Protein AF-A0A7X1TV97-F1 (afdb_monomer_lite)

Sequence (121 aa):
MAMDRFHACMVEAGAGSKRSADDELEDPEDPPYYGCVREDENLTSGHFHDPLRALQQRQRHAILSAAFDTLEAVERYVMESIYDEHRTLRTIGGDLGVSESRVSQIHSEVVAKLKMRLSGS

pLDDT: mean 72.09, std 20.32, range [37.09, 97.0]

Structure (mmCIF, N/CA/C/O backbone):
data_AF-A0A7X1TV97-F1
#
_entry.id   AF-A0A7X1TV97-F1
#
loop_
_atom_site.group_PDB
_atom_site.id
_atom_site.type_symbol
_atom_site.label_atom_id
_atom_site.label_alt_id
_atom_site.label_comp_id
_atom_site.label_asym_id
_atom_site.label_entity_id
_atom_site.label_seq_id
_atom_site.pdbx_PDB_ins_code
_atom_site.Cartn_x
_atom_site.Cartn_y
_atom_site.Cartn_z
_atom_site.occupancy
_atom_site.B_iso_or_equiv
_atom_site.auth_seq_id
_atom_site.auth_comp_id
_atom_site.auth_asym_id
_atom_site.auth_atom_id
_atom_site.pdbx_PDB_model_num
ATOM 1 N N . MET A 1 1 ? -0.974 -5.645 -11.212 1.00 57.84 1 MET A N 1
ATOM 2 C CA . MET A 1 1 ? -0.271 -4.649 -10.386 1.00 57.84 1 MET A CA 1
ATOM 3 C C . MET A 1 1 ? -0.411 -3.304 -11.067 1.00 57.84 1 MET A C 1
ATOM 5 O O . MET A 1 1 ? 0.145 -3.133 -12.144 1.00 57.84 1 MET A O 1
ATOM 9 N N . ALA A 1 2 ? -1.186 -2.431 -10.445 1.00 51.41 2 ALA A N 1
ATOM 10 C CA . ALA A 1 2 ? -1.257 -1.004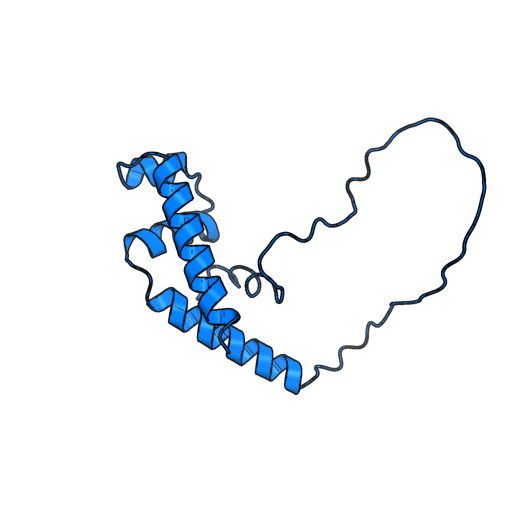 -10.690 1.00 51.41 2 ALA A CA 1
ATOM 11 C C . ALA A 1 2 ? -1.666 -0.395 -9.343 1.00 51.41 2 ALA A C 1
ATOM 13 O O . ALA A 1 2 ? -2.835 -0.178 -9.116 1.00 51.41 2 ALA A O 1
ATOM 14 N N . MET A 1 3 ? -0.704 -0.385 -8.411 1.00 62.41 3 MET A N 1
ATOM 15 C CA . MET A 1 3 ? -0.471 0.691 -7.443 1.00 62.41 3 MET A CA 1
ATOM 16 C C . MET A 1 3 ? 0.673 1.415 -8.121 1.00 62.41 3 MET A C 1
ATOM 18 O O . MET A 1 3 ? 1.732 0.796 -8.166 1.00 62.41 3 MET A O 1
ATOM 22 N N . ASP A 1 4 ? 0.489 2.486 -8.891 1.00 49.84 4 ASP A N 1
ATOM 23 C CA . ASP A 1 4 ? 1.139 2.414 -10.212 1.00 49.84 4 ASP A CA 1
ATOM 24 C C . ASP A 1 4 ? 2.654 2.648 -10.234 1.00 49.84 4 ASP A C 1
ATOM 26 O O . ASP A 1 4 ? 3.190 3.747 -10.091 1.00 49.84 4 ASP A O 1
ATOM 30 N N . ARG A 1 5 ? 3.372 1.528 -10.373 1.00 53.06 5 ARG A N 1
ATOM 31 C CA . ARG A 1 5 ? 4.798 1.370 -10.062 1.00 53.06 5 ARG A CA 1
ATOM 32 C C . ARG A 1 5 ? 5.155 1.549 -8.567 1.00 53.06 5 ARG A C 1
ATOM 34 O O . ARG A 1 5 ? 6.332 1.610 -8.247 1.00 53.06 5 ARG A O 1
ATOM 41 N N . PHE A 1 6 ? 4.174 1.596 -7.669 1.00 58.28 6 PHE A N 1
ATOM 42 C CA . PHE A 1 6 ? 4.143 1.951 -6.242 1.00 58.28 6 PHE A CA 1
ATOM 43 C C . PHE A 1 6 ? 5.410 1.644 -5.432 1.00 58.28 6 PHE A C 1
ATOM 45 O O . PHE A 1 6 ? 5.591 0.631 -4.770 1.00 58.28 6 PHE A O 1
ATOM 52 N N . HIS A 1 7 ? 6.334 2.580 -5.418 1.00 58.84 7 HIS A N 1
ATOM 53 C CA . HIS A 1 7 ? 6.258 3.854 -6.129 1.00 58.84 7 HIS A CA 1
ATOM 54 C C . HIS A 1 7 ? 7.576 4.057 -6.847 1.00 58.84 7 HIS A C 1
ATOM 56 O O . HIS A 1 7 ? 8.595 4.067 -6.175 1.00 58.84 7 HIS A O 1
ATOM 62 N N . ALA A 1 8 ? 7.553 4.024 -8.188 1.00 56.78 8 ALA A N 1
ATOM 63 C CA . ALA A 1 8 ? 8.572 3.409 -9.060 1.00 56.78 8 ALA A CA 1
ATOM 64 C C . ALA A 1 8 ? 9.679 2.641 -8.310 1.00 56.78 8 ALA A C 1
ATOM 66 O O . ALA A 1 8 ? 10.832 3.051 -8.293 1.00 56.78 8 ALA A O 1
ATOM 67 N N . CYS A 1 9 ? 9.303 1.527 -7.663 1.00 52.00 9 CYS A N 1
ATOM 68 C CA . CYS A 1 9 ? 10.174 0.691 -6.822 1.00 52.00 9 CYS A CA 1
ATOM 69 C C . CYS A 1 9 ? 10.736 1.392 -5.562 1.00 52.00 9 CYS A C 1
ATOM 71 O O . CYS A 1 9 ? 11.928 1.303 -5.287 1.00 52.00 9 CYS A O 1
ATOM 73 N N . MET A 1 10 ? 9.919 2.110 -4.790 1.00 60.12 10 MET A N 1
ATOM 74 C CA . MET A 1 10 ? 10.282 2.706 -3.493 1.00 60.12 10 MET A CA 1
ATOM 75 C C . MET A 1 10 ? 11.640 3.471 -3.446 1.00 60.12 10 MET A C 1
ATOM 77 O O . MET A 1 10 ? 12.352 3.373 -2.451 1.00 60.12 10 MET A O 1
ATOM 81 N N . VAL A 1 11 ? 12.156 4.258 -4.404 1.00 58.47 11 VAL A N 1
ATOM 82 C CA . VAL A 1 11 ? 11.850 4.651 -5.800 1.00 58.47 11 VAL A CA 1
ATOM 83 C C . VAL A 1 11 ? 13.162 4.411 -6.586 1.00 58.47 11 VAL A C 1
ATOM 85 O O . VAL A 1 11 ? 13.968 5.322 -6.731 1.00 58.47 11 VAL A O 1
ATOM 88 N N . GLU A 1 12 ? 13.509 3.153 -6.885 1.00 54.25 12 GLU A N 1
ATOM 89 C CA . GLU A 1 12 ? 14.882 2.652 -7.184 1.00 54.25 12 GLU A CA 1
ATOM 90 C C . GLU A 1 12 ? 15.889 2.783 -6.025 1.00 54.25 12 GLU A C 1
ATOM 92 O O . GLU A 1 12 ? 16.993 2.240 -6.055 1.00 54.25 12 GLU A O 1
ATOM 97 N N . ALA A 1 13 ? 15.481 3.455 -4.961 1.00 50.81 13 ALA A N 1
ATOM 98 C CA . ALA A 1 13 ? 16.318 4.063 -3.952 1.00 50.81 13 ALA A CA 1
ATOM 99 C C . ALA A 1 13 ? 16.256 3.316 -2.622 1.00 50.81 13 ALA A C 1
ATOM 101 O O . ALA A 1 13 ? 15.335 2.551 -2.341 1.00 50.81 13 ALA A O 1
ATOM 102 N N . GLY A 1 14 ? 17.193 3.632 -1.741 1.00 52.03 14 GLY A N 1
ATOM 103 C CA . GLY A 1 14 ? 17.052 3.365 -0.319 1.00 52.03 14 GLY A CA 1
ATOM 104 C C . GLY A 1 14 ? 15.953 4.227 0.322 1.00 52.03 14 GLY A C 1
ATOM 105 O O . GLY A 1 14 ? 16.261 5.124 1.093 1.00 52.03 14 GLY A O 1
ATOM 106 N N . ALA A 1 15 ? 14.677 3.908 0.062 1.00 50.94 15 ALA A N 1
ATOM 107 C CA . ALA A 1 15 ? 13.584 4.003 1.037 1.00 50.94 15 ALA A CA 1
ATOM 108 C C . ALA A 1 15 ? 12.894 5.363 1.389 1.00 50.94 15 ALA A C 1
ATOM 110 O O . ALA A 1 15 ? 12.176 5.384 2.394 1.00 50.94 15 ALA A O 1
ATOM 111 N N . GLY A 1 16 ? 12.960 6.439 0.583 1.00 47.31 16 GLY A N 1
ATOM 112 C CA . GLY A 1 16 ? 11.941 7.529 0.594 1.00 47.31 16 GLY A CA 1
ATOM 113 C C . GLY A 1 16 ? 12.408 8.993 0.404 1.00 47.31 16 GLY A C 1
ATOM 114 O O . GLY A 1 16 ? 13.458 9.377 0.897 1.00 47.31 16 GLY A O 1
ATOM 115 N N . SER A 1 17 ? 11.564 9.781 -0.290 1.00 44.31 17 SER A N 1
ATOM 116 C CA . SER A 1 17 ? 11.575 11.231 -0.619 1.00 44.31 17 SER A CA 1
ATOM 117 C C . SER A 1 17 ? 12.886 11.861 -1.125 1.00 44.31 17 SER A C 1
ATOM 119 O O . SER A 1 17 ? 13.670 12.407 -0.352 1.00 44.31 17 SER A O 1
ATOM 121 N N . LYS A 1 18 ? 13.065 11.929 -2.454 1.00 42.44 18 LYS A N 1
ATOM 122 C CA . LYS A 1 18 ? 13.958 12.934 -3.051 1.00 42.44 18 LYS A CA 1
ATOM 123 C C . LYS A 1 18 ? 13.273 14.294 -2.898 1.00 42.44 18 LYS A C 1
ATOM 125 O O . LYS A 1 18 ? 12.285 14.550 -3.575 1.00 42.44 18 LYS A O 1
ATOM 130 N N . ARG A 1 19 ? 13.751 15.147 -1.988 1.00 41.62 19 ARG A N 1
ATOM 131 C CA . ARG A 1 19 ? 13.494 16.586 -2.117 1.00 41.62 19 ARG A CA 1
ATOM 132 C C . ARG A 1 19 ? 14.227 17.016 -3.385 1.00 41.62 19 ARG A C 1
ATOM 134 O O . ARG A 1 19 ? 15.455 17.031 -3.384 1.00 41.62 19 ARG A O 1
ATOM 141 N N . SER A 1 20 ? 13.497 17.250 -4.473 1.00 38.53 20 SER A N 1
ATOM 142 C CA . SER A 1 20 ? 14.048 18.044 -5.569 1.00 38.53 20 SER A CA 1
ATOM 143 C C . SER A 1 20 ? 14.348 19.419 -4.988 1.00 38.53 20 SER A C 1
ATOM 145 O O . SER A 1 20 ? 13.486 20.023 -4.353 1.00 38.53 20 SER A O 1
ATOM 147 N N . ALA A 1 21 ? 15.595 19.856 -5.115 1.00 49.25 21 ALA A N 1
ATOM 148 C CA . AL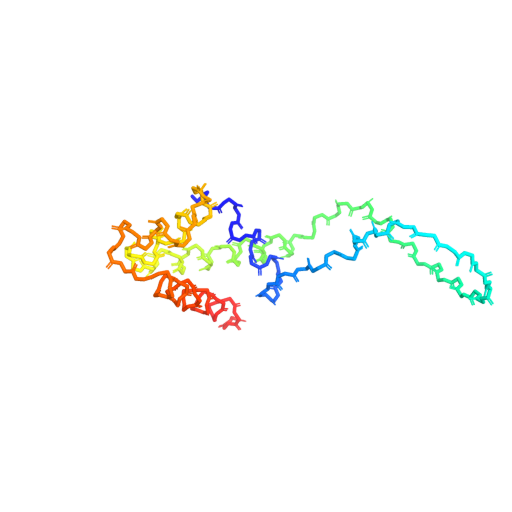A A 1 21 ? 15.949 21.246 -4.912 1.00 49.25 21 ALA A CA 1
ATOM 149 C C . ALA A 1 21 ? 15.335 22.026 -6.082 1.00 49.25 21 ALA A C 1
ATOM 151 O O . ALA A 1 21 ? 15.932 22.044 -7.146 1.00 49.25 21 ALA A O 1
ATOM 152 N N . ASP A 1 22 ? 14.106 22.508 -5.904 1.00 49.22 22 ASP A N 1
ATOM 153 C CA . ASP A 1 22 ? 13.439 23.526 -6.732 1.00 49.22 22 ASP A CA 1
ATOM 154 C C . ASP A 1 22 ? 12.191 24.028 -5.977 1.00 49.22 22 ASP A C 1
ATOM 156 O O . ASP A 1 22 ? 11.060 23.946 -6.447 1.00 49.22 22 ASP A O 1
ATOM 160 N N . ASP A 1 23 ? 12.396 24.504 -4.745 1.00 47.22 23 ASP A N 1
ATOM 161 C CA . ASP A 1 23 ? 11.474 25.476 -4.146 1.00 47.22 23 ASP A CA 1
ATOM 162 C C . ASP A 1 23 ? 12.113 26.846 -4.401 1.00 47.22 23 ASP A C 1
ATOM 164 O O . ASP A 1 23 ? 12.869 27.385 -3.589 1.00 47.22 23 ASP A O 1
ATOM 168 N N . GLU A 1 24 ? 11.932 27.320 -5.632 1.00 49.22 24 GLU A N 1
ATOM 169 C CA . GLU A 1 24 ? 12.257 28.678 -6.048 1.00 49.22 24 GLU A CA 1
ATOM 170 C C . GLU A 1 24 ? 11.211 29.602 -5.409 1.00 49.22 24 GLU A C 1
ATOM 172 O O . GLU A 1 24 ? 10.098 29.768 -5.905 1.00 49.22 24 GLU A O 1
ATOM 177 N N . LEU A 1 25 ? 11.545 30.138 -4.233 1.00 53.47 25 LEU A N 1
ATOM 178 C CA . LEU A 1 25 ? 10.827 31.258 -3.634 1.00 53.47 25 LEU A CA 1
ATOM 179 C C . LEU A 1 25 ? 11.451 32.558 -4.165 1.00 53.47 25 LEU A C 1
ATOM 181 O O . LEU A 1 25 ? 12.469 33.018 -3.655 1.00 53.47 25 LEU A O 1
ATOM 185 N N . GLU A 1 26 ? 10.839 33.121 -5.202 1.00 42.88 26 GLU A N 1
ATOM 186 C CA . GLU A 1 26 ? 10.989 34.519 -5.646 1.00 42.88 26 GLU A CA 1
ATOM 187 C C . GLU A 1 26 ? 10.349 35.421 -4.557 1.00 42.88 26 GLU A C 1
ATOM 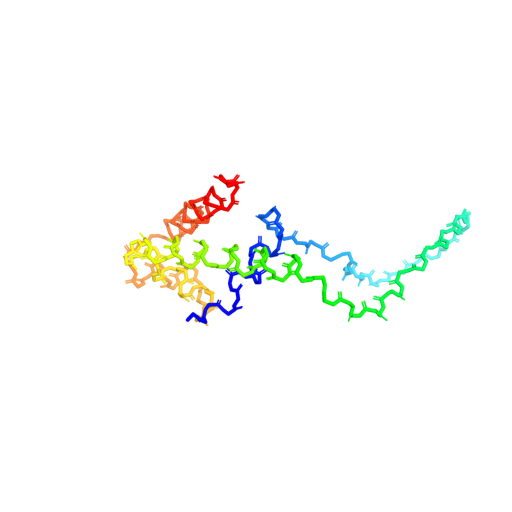189 O O . GLU A 1 26 ? 9.268 35.093 -4.065 1.00 42.88 26 GLU A O 1
ATOM 194 N N . ASP A 1 27 ? 10.909 36.512 -4.018 1.00 44.88 27 ASP A N 1
ATOM 195 C CA . ASP A 1 27 ? 11.834 37.583 -4.464 1.00 44.88 27 ASP A CA 1
ATOM 196 C C . ASP A 1 27 ? 12.131 38.485 -3.209 1.00 44.88 27 ASP A C 1
ATOM 198 O O . ASP A 1 27 ? 11.521 38.213 -2.163 1.00 44.88 27 ASP A O 1
ATOM 202 N N . PRO A 1 28 ? 12.797 39.671 -3.233 1.00 55.31 28 PRO A N 1
ATOM 203 C CA . PRO A 1 28 ? 14.004 40.198 -3.909 1.00 55.31 28 PRO A CA 1
ATOM 204 C C . PRO A 1 28 ? 15.092 40.659 -2.895 1.00 55.31 28 PRO A C 1
ATOM 206 O O . PRO A 1 28 ? 14.850 40.667 -1.695 1.00 55.31 28 PRO A O 1
ATOM 209 N N . GLU A 1 29 ? 16.255 41.114 -3.399 1.00 37.09 29 GLU A N 1
ATOM 210 C CA . GLU A 1 29 ? 17.201 42.135 -2.851 1.00 37.09 29 GLU A CA 1
ATOM 211 C C . GLU A 1 29 ? 18.700 41.745 -3.003 1.00 37.09 29 GLU A C 1
ATOM 213 O O . GLU A 1 29 ? 19.335 41.229 -2.090 1.00 37.09 29 GLU A O 1
ATOM 218 N N . ASP A 1 30 ? 19.213 42.018 -4.215 1.00 42.66 30 ASP A N 1
ATOM 219 C CA . ASP A 1 30 ? 20.582 42.266 -4.740 1.00 42.66 30 ASP A CA 1
ATOM 220 C C . ASP A 1 30 ? 21.879 41.535 -4.242 1.00 42.66 30 ASP A C 1
ATOM 222 O O . ASP A 1 30 ? 22.116 41.366 -3.046 1.00 42.66 30 ASP A O 1
ATOM 226 N N . PRO A 1 31 ? 22.821 41.188 -5.167 1.00 59.62 31 PRO A N 1
ATOM 227 C CA . PRO A 1 31 ? 24.029 40.371 -4.936 1.00 59.62 31 PRO A CA 1
ATOM 228 C C . PRO A 1 31 ? 25.305 41.206 -4.634 1.00 59.62 31 PRO A C 1
ATOM 230 O O . PRO A 1 31 ? 25.323 42.417 -4.865 1.00 59.62 31 PRO A O 1
ATOM 233 N N . PRO A 1 32 ? 26.435 40.590 -4.195 1.00 46.25 32 PRO A N 1
ATOM 234 C CA . PRO A 1 32 ? 27.514 40.347 -5.171 1.00 46.25 32 PRO A CA 1
ATOM 235 C C . PRO A 1 32 ? 28.436 39.122 -4.919 1.00 46.25 32 PRO A C 1
ATOM 237 O O . PRO A 1 32 ? 28.851 38.818 -3.807 1.00 46.25 32 PRO A O 1
ATOM 240 N N . TYR A 1 33 ? 28.850 38.505 -6.031 1.00 49.28 33 TYR A N 1
ATOM 241 C CA . TYR A 1 33 ? 30.219 38.066 -6.367 1.00 49.28 33 TYR A CA 1
ATOM 242 C C . TYR A 1 33 ? 31.068 37.271 -5.337 1.00 49.28 33 TYR A C 1
ATOM 244 O O . TYR A 1 33 ? 31.845 37.845 -4.578 1.00 49.28 33 TYR A O 1
ATOM 252 N N . TYR A 1 34 ? 31.106 35.939 -5.485 1.00 47.53 34 TYR A N 1
ATOM 253 C CA . TYR A 1 34 ? 32.355 35.220 -5.800 1.00 47.53 34 TYR A CA 1
ATOM 254 C C . TYR A 1 34 ? 32.032 33.897 -6.503 1.00 47.53 34 TYR A C 1
ATOM 256 O O . TYR A 1 34 ? 31.227 33.101 -6.025 1.00 47.53 34 TYR A O 1
ATOM 264 N N . GLY A 1 35 ? 32.636 33.693 -7.671 1.00 42.72 35 GLY A N 1
ATOM 265 C CA . GLY A 1 35 ? 32.422 32.515 -8.495 1.00 42.72 35 GLY A CA 1
ATOM 266 C C . GLY A 1 35 ? 33.081 31.247 -7.958 1.00 42.72 35 GLY A C 1
ATOM 267 O O . GLY A 1 35 ? 34.130 31.274 -7.318 1.00 42.72 35 GLY A O 1
ATOM 268 N N . CYS A 1 36 ? 32.507 30.123 -8.361 1.00 37.09 36 CYS A N 1
ATOM 269 C CA . CYS A 1 36 ? 33.256 28.938 -8.741 1.00 37.09 36 CYS A CA 1
ATOM 270 C C . CYS A 1 36 ? 32.444 28.199 -9.806 1.00 37.09 36 CYS A C 1
ATOM 272 O O . CYS A 1 36 ? 31.399 27.609 -9.551 1.00 37.09 36 CYS A O 1
ATOM 274 N N . VAL A 1 37 ? 32.941 28.305 -11.034 1.00 47.12 37 VAL A N 1
ATOM 275 C CA . VAL A 1 37 ? 32.536 27.487 -12.169 1.00 47.12 37 VAL A CA 1
ATOM 276 C C . VAL A 1 37 ? 32.771 26.029 -11.775 1.00 47.12 37 VAL A C 1
ATOM 278 O O . VAL A 1 37 ? 33.902 25.645 -11.476 1.00 47.12 37 VAL A O 1
ATOM 281 N N . ARG A 1 38 ? 31.715 25.216 -11.764 1.00 43.72 38 ARG A N 1
ATOM 282 C CA . ARG A 1 38 ? 31.856 23.782 -12.002 1.00 43.72 38 ARG A CA 1
ATOM 283 C C . ARG A 1 38 ? 31.138 23.468 -13.297 1.00 43.72 38 ARG A C 1
ATOM 285 O O . ARG A 1 38 ? 29.926 23.285 -13.332 1.00 43.72 38 ARG A O 1
ATOM 292 N N . GLU A 1 39 ? 31.930 23.467 -14.359 1.00 49.22 39 GLU A N 1
ATOM 293 C CA . GLU A 1 39 ? 31.683 22.628 -15.517 1.00 49.22 39 GLU A CA 1
ATOM 294 C C . GLU A 1 39 ? 31.592 21.193 -14.999 1.00 49.22 39 GLU A C 1
ATOM 296 O O . GLU A 1 39 ? 32.575 20.642 -14.521 1.00 49.22 39 GLU A O 1
ATOM 301 N N . ASP A 1 40 ? 30.401 20.619 -15.025 1.00 40.84 40 ASP A N 1
ATOM 302 C CA . ASP A 1 40 ? 30.245 19.180 -15.176 1.00 40.84 40 ASP A CA 1
ATOM 303 C C . ASP A 1 40 ? 28.921 18.961 -15.894 1.00 40.84 40 ASP A C 1
ATOM 305 O O . ASP A 1 40 ? 27.827 18.903 -15.330 1.00 40.84 40 ASP A O 1
ATOM 309 N N . GLU A 1 41 ? 29.077 18.918 -17.204 1.00 50.34 41 GLU A N 1
ATOM 310 C CA . GLU A 1 41 ? 28.122 18.465 -18.184 1.00 50.34 41 GLU A CA 1
ATOM 311 C C . GLU A 1 41 ? 27.568 17.102 -17.749 1.00 50.34 41 GLU A C 1
ATOM 313 O O . GLU A 1 41 ? 28.267 16.091 -17.771 1.00 50.34 41 GLU A O 1
ATOM 318 N N . ASN A 1 42 ? 26.291 17.043 -17.375 1.00 44.00 42 ASN A N 1
ATOM 319 C CA . ASN A 1 42 ? 25.573 15.771 -17.359 1.00 44.00 42 ASN A CA 1
ATOM 320 C C . ASN A 1 42 ? 24.313 15.831 -18.219 1.00 44.00 42 ASN A C 1
ATOM 322 O O . ASN A 1 42 ? 23.220 15.433 -17.827 1.00 44.00 42 ASN A O 1
ATOM 326 N N . LEU A 1 43 ? 24.516 16.308 -19.445 1.00 47.03 43 LEU A N 1
ATOM 327 C CA . LEU A 1 43 ? 23.685 15.995 -20.598 1.00 47.03 43 LEU A CA 1
ATOM 328 C C . LEU A 1 43 ? 24.122 14.633 -21.164 1.00 47.03 43 LEU A C 1
ATOM 330 O O . LEU A 1 43 ? 24.611 14.545 -22.284 1.00 47.03 43 LEU A O 1
ATOM 334 N N . THR A 1 44 ? 23.943 13.543 -20.412 1.00 44.94 44 THR A N 1
ATOM 335 C CA . THR A 1 44 ? 23.981 12.192 -20.999 1.00 44.94 44 THR A CA 1
ATOM 336 C C . THR A 1 44 ? 22.567 11.705 -21.289 1.00 44.94 44 THR A C 1
ATOM 338 O O . THR A 1 44 ? 22.066 10.721 -20.749 1.00 44.94 44 THR A O 1
ATOM 341 N N . SER A 1 45 ? 21.937 12.389 -22.247 1.00 48.06 45 SER A N 1
ATOM 342 C CA . SER A 1 45 ? 20.960 11.765 -23.142 1.00 48.06 45 SER A CA 1
ATOM 343 C C . SER A 1 45 ? 21.687 10.720 -23.990 1.00 48.06 45 SER A C 1
ATOM 345 O O . SER A 1 45 ? 22.102 10.968 -25.117 1.00 48.06 45 SER A O 1
ATOM 347 N N . GLY A 1 46 ? 21.872 9.541 -23.405 1.00 42.69 46 GLY A N 1
ATOM 348 C CA . GLY A 1 46 ? 22.417 8.356 -24.047 1.00 42.69 46 GLY A CA 1
ATOM 349 C C . GLY A 1 46 ? 21.766 7.132 -23.426 1.00 42.69 46 GLY A C 1
ATOM 350 O O . GLY A 1 46 ? 22.339 6.510 -22.539 1.00 42.69 46 GLY A O 1
ATOM 351 N N . HIS A 1 47 ? 20.548 6.807 -23.867 1.00 49.66 47 HIS A N 1
ATOM 352 C CA . HIS A 1 47 ? 19.847 5.563 -23.539 1.00 49.66 47 HIS A CA 1
ATOM 353 C C . HIS A 1 47 ? 20.624 4.340 -24.071 1.00 49.66 47 HIS A C 1
ATOM 355 O O . HIS A 1 47 ? 20.205 3.677 -25.015 1.00 49.66 47 HIS A O 1
ATOM 361 N N . PHE A 1 48 ? 21.754 4.000 -23.454 1.00 49.44 48 PHE A N 1
ATOM 362 C CA . PHE A 1 48 ? 22.211 2.620 -23.413 1.00 49.44 48 PHE A CA 1
ATOM 363 C C . PHE A 1 48 ? 21.474 1.966 -22.249 1.00 49.44 48 PHE A C 1
ATOM 365 O O . PHE A 1 48 ? 21.805 2.173 -21.084 1.00 49.44 48 PHE A O 1
ATOM 372 N N . HIS A 1 49 ? 20.421 1.211 -22.564 1.00 58.34 49 HIS A N 1
ATOM 373 C CA . HIS A 1 49 ? 19.809 0.300 -21.605 1.00 58.34 49 HIS A CA 1
ATOM 374 C C . HIS A 1 49 ? 20.873 -0.712 -21.173 1.00 58.34 49 HIS A C 1
ATOM 376 O O . HIS A 1 49 ? 21.118 -1.684 -21.881 1.00 58.34 49 HIS A O 1
ATOM 382 N N . ASP A 1 50 ? 21.520 -0.469 -20.033 1.00 74.12 50 ASP A N 1
ATOM 383 C CA . ASP A 1 50 ? 22.389 -1.452 -19.397 1.00 74.12 50 ASP A CA 1
ATOM 384 C C . ASP A 1 50 ? 21.538 -2.702 -19.090 1.00 74.12 50 ASP A C 1
ATOM 386 O O . ASP A 1 50 ? 20.626 -2.640 -18.249 1.00 74.12 50 ASP A O 1
ATOM 390 N N . PRO A 1 51 ? 21.768 -3.831 -19.786 1.00 78.06 51 PRO A N 1
ATOM 391 C CA . PRO A 1 51 ? 20.941 -5.022 -19.639 1.00 78.06 51 PRO A CA 1
ATOM 392 C C . PRO A 1 51 ? 21.009 -5.588 -18.216 1.00 78.06 51 PRO A C 1
ATOM 394 O O . PRO A 1 51 ? 20.032 -6.178 -17.748 1.00 78.06 51 PRO A O 1
ATOM 397 N N . LEU A 1 52 ? 22.119 -5.367 -17.500 1.00 80.88 52 LEU A N 1
ATOM 398 C CA . LEU A 1 52 ? 22.266 -5.786 -16.111 1.00 80.88 52 LEU A CA 1
ATOM 399 C C . LEU A 1 52 ? 21.331 -4.989 -15.196 1.00 80.88 52 LEU A C 1
ATOM 401 O O . LEU A 1 52 ? 20.617 -5.581 -14.385 1.00 80.88 52 LEU A O 1
ATOM 405 N N . ARG A 1 53 ? 21.268 -3.663 -15.364 1.00 77.38 53 ARG A N 1
ATOM 406 C CA . ARG A 1 53 ? 20.343 -2.807 -14.603 1.00 77.38 53 ARG A CA 1
ATOM 407 C C . ARG A 1 53 ? 18.887 -3.155 -14.880 1.00 77.38 53 ARG A C 1
ATOM 409 O O . ARG A 1 53 ? 18.093 -3.253 -13.947 1.00 77.38 53 ARG A O 1
ATOM 416 N N . ALA A 1 54 ? 18.534 -3.397 -16.141 1.00 79.69 54 ALA A N 1
ATOM 417 C CA . ALA A 1 54 ? 17.179 -3.804 -16.504 1.00 79.69 54 ALA A CA 1
ATOM 418 C C . ALA A 1 54 ? 16.778 -5.140 -15.843 1.00 79.69 54 ALA A C 1
ATOM 420 O O . ALA A 1 54 ? 15.651 -5.282 -15.358 1.00 79.69 54 ALA A O 1
ATOM 421 N N . LEU A 1 55 ? 17.705 -6.105 -15.771 1.00 82.88 55 LEU A N 1
ATOM 422 C CA . LEU A 1 55 ? 17.486 -7.384 -15.094 1.00 82.88 55 LEU A CA 1
ATOM 423 C C . LEU A 1 55 ? 17.329 -7.216 -13.575 1.00 82.88 55 LEU A C 1
ATOM 425 O O . LEU A 1 55 ? 16.366 -7.735 -13.008 1.00 82.88 55 LEU A O 1
ATOM 429 N N . GLN A 1 56 ? 18.223 -6.463 -12.927 1.00 81.94 56 GLN A N 1
ATOM 430 C CA . GLN A 1 56 ? 18.150 -6.170 -11.489 1.00 81.94 56 GLN A CA 1
ATOM 431 C C . GLN A 1 56 ? 16.837 -5.473 -11.125 1.00 81.94 56 GLN A C 1
ATOM 433 O O . GLN A 1 56 ? 16.181 -5.837 -10.147 1.00 81.94 56 GLN A O 1
ATOM 438 N N . GLN A 1 57 ? 16.400 -4.519 -11.948 1.00 80.00 57 GLN A N 1
ATOM 439 C CA . GLN A 1 57 ? 15.134 -3.830 -11.743 1.00 80.00 57 GLN A CA 1
ATOM 440 C C . GLN A 1 57 ? 13.950 -4.798 -11.806 1.00 80.00 57 GLN A C 1
ATOM 442 O O . GLN A 1 57 ? 13.069 -4.778 -10.945 1.00 80.00 57 GLN A O 1
ATOM 447 N N . ARG A 1 58 ? 13.947 -5.697 -12.797 1.00 82.31 58 ARG A N 1
ATOM 448 C CA . ARG A 1 58 ? 12.911 -6.724 -12.935 1.00 82.31 58 ARG A CA 1
ATOM 449 C C . ARG A 1 58 ? 12.882 -7.678 -11.736 1.00 82.31 58 ARG A C 1
ATOM 451 O O . ARG A 1 58 ? 11.796 -8.036 -11.288 1.00 82.31 58 ARG A O 1
ATOM 458 N N . GLN A 1 59 ? 14.041 -8.061 -11.199 1.00 84.06 59 GLN A N 1
ATOM 459 C CA . GLN A 1 59 ? 14.137 -8.914 -10.008 1.00 84.06 59 GLN A CA 1
ATOM 460 C C . GLN A 1 59 ? 13.606 -8.213 -8.752 1.00 84.06 59 GLN A C 1
ATOM 462 O O . GLN A 1 59 ? 12.782 -8.782 -8.037 1.00 84.06 59 GLN A O 1
ATOM 467 N N . ARG A 1 60 ? 14.003 -6.958 -8.511 1.00 81.00 60 ARG A N 1
ATOM 468 C CA . ARG A 1 60 ? 13.508 -6.162 -7.374 1.00 81.00 60 ARG A CA 1
ATOM 469 C C . ARG A 1 60 ? 11.994 -5.986 -7.415 1.00 81.00 60 ARG A C 1
ATOM 471 O O . ARG A 1 60 ? 11.330 -6.139 -6.393 1.00 81.00 60 ARG A O 1
ATOM 478 N N . HIS A 1 61 ? 11.440 -5.723 -8.599 1.00 82.62 61 HIS A N 1
ATOM 479 C CA . HIS A 1 61 ? 9.992 -5.661 -8.790 1.00 82.62 61 HIS A CA 1
ATOM 480 C C . HIS A 1 61 ? 9.303 -6.983 -8.442 1.00 82.62 61 HIS A C 1
ATOM 482 O O . HIS A 1 61 ? 8.275 -6.970 -7.770 1.00 82.62 61 HIS A O 1
ATOM 488 N N . ALA A 1 62 ? 9.868 -8.118 -8.863 1.00 84.56 62 ALA A N 1
ATOM 489 C CA . ALA A 1 62 ? 9.299 -9.427 -8.558 1.00 84.56 62 ALA A CA 1
ATOM 490 C C . ALA A 1 62 ? 9.278 -9.705 -7.043 1.00 84.56 62 ALA A C 1
ATOM 492 O O . ALA A 1 62 ? 8.263 -10.165 -6.524 1.00 84.56 62 ALA A O 1
ATOM 493 N N . ILE A 1 63 ? 10.356 -9.365 -6.326 1.00 85.69 63 ILE A N 1
ATOM 494 C CA . ILE A 1 63 ? 10.445 -9.526 -4.864 1.00 85.69 63 ILE A CA 1
ATOM 495 C C . ILE A 1 63 ? 9.418 -8.643 -4.147 1.00 85.69 63 ILE A C 1
ATOM 497 O O . ILE A 1 63 ? 8.722 -9.113 -3.248 1.00 85.69 63 ILE A O 1
ATOM 501 N N . LEU A 1 64 ? 9.296 -7.375 -4.551 1.00 83.81 64 LEU A N 1
ATOM 502 C CA . LEU A 1 64 ? 8.304 -6.458 -3.986 1.00 83.81 64 LEU A CA 1
ATOM 503 C C . LEU A 1 64 ? 6.875 -6.927 -4.221 1.00 83.81 64 LEU A C 1
ATOM 505 O O . LEU A 1 64 ? 6.076 -6.886 -3.291 1.00 83.81 64 LEU A O 1
ATOM 509 N N . SER A 1 65 ? 6.566 -7.380 -5.438 1.00 85.38 65 SER A N 1
ATOM 510 C CA . SER A 1 65 ? 5.243 -7.908 -5.768 1.00 85.38 65 SER A CA 1
ATOM 511 C C . SER A 1 65 ? 4.906 -9.092 -4.872 1.00 85.38 65 SER A C 1
ATOM 513 O O . SER A 1 65 ? 3.881 -9.073 -4.202 1.00 85.38 65 SER A O 1
ATOM 515 N N . ALA A 1 66 ? 5.816 -10.063 -4.769 1.00 86.06 66 ALA A N 1
ATOM 516 C CA . ALA A 1 66 ? 5.615 -11.220 -3.907 1.00 86.06 66 ALA A CA 1
ATOM 517 C C . ALA A 1 66 ? 5.431 -10.816 -2.434 1.00 86.06 66 ALA A C 1
ATOM 519 O O . ALA A 1 66 ? 4.582 -11.370 -1.744 1.00 86.06 66 ALA A O 1
ATOM 520 N N . ALA A 1 67 ? 6.189 -9.832 -1.938 1.00 87.44 67 ALA A N 1
ATOM 521 C CA . ALA A 1 67 ? 6.035 -9.341 -0.570 1.00 87.44 67 ALA A CA 1
ATOM 522 C C . ALA A 1 67 ? 4.684 -8.637 -0.346 1.00 87.44 67 ALA A C 1
ATOM 524 O O . ALA A 1 67 ? 4.049 -8.845 0.689 1.00 87.44 67 ALA A O 1
ATOM 525 N N . PHE A 1 68 ? 4.223 -7.844 -1.312 1.00 87.38 68 PHE A N 1
ATOM 526 C CA . PHE A 1 68 ? 2.917 -7.186 -1.268 1.00 87.38 68 PHE A CA 1
ATOM 527 C C . PHE A 1 68 ? 1.755 -8.197 -1.274 1.00 87.38 68 PHE A C 1
ATOM 529 O O . PHE A 1 68 ? 0.747 -8.024 -0.582 1.00 87.38 68 PHE A O 1
ATOM 536 N N . ASP A 1 69 ? 1.919 -9.314 -1.979 1.00 87.25 69 ASP A N 1
ATOM 537 C CA . ASP A 1 69 ? 0.930 -10.394 -1.999 1.00 87.25 69 ASP A CA 1
ATOM 538 C C . ASP A 1 69 ? 0.802 -11.104 -0.634 1.00 87.25 69 ASP A C 1
ATOM 540 O O . ASP A 1 69 ? -0.253 -11.662 -0.329 1.00 87.25 69 ASP A O 1
ATOM 544 N N . THR A 1 70 ? 1.819 -11.015 0.236 1.00 88.88 70 THR A N 1
ATOM 545 C CA . THR A 1 70 ? 1.769 -11.569 1.606 1.00 88.88 70 THR A CA 1
ATOM 546 C C . THR A 1 70 ? 1.116 -10.655 2.646 1.00 88.88 70 THR A C 1
ATOM 548 O O . THR A 1 70 ? 0.986 -11.059 3.801 1.00 88.88 70 THR A O 1
ATOM 551 N N . LEU A 1 71 ? 0.736 -9.427 2.276 1.00 90.69 71 LEU A N 1
ATOM 552 C CA . LEU A 1 71 ? 0.069 -8.501 3.192 1.00 90.69 71 LEU A CA 1
ATOM 553 C C . LEU A 1 71 ? -1.309 -9.016 3.613 1.00 90.69 71 LEU A C 1
ATOM 555 O O . LEU A 1 71 ? -2.030 -9.633 2.824 1.00 90.69 71 LEU A O 1
ATOM 559 N N . GLU A 1 72 ? -1.683 -8.722 4.856 1.00 94.31 72 GLU A N 1
ATOM 560 C CA . GLU A 1 72 ? -3.030 -8.991 5.351 1.00 94.31 72 GLU A CA 1
ATOM 561 C C . GLU A 1 72 ? -4.063 -8.144 4.598 1.00 94.31 72 GLU A C 1
ATOM 563 O O . GLU A 1 72 ? -3.749 -7.086 4.051 1.00 94.31 72 GLU A O 1
ATOM 568 N N . ALA A 1 73 ? -5.325 -8.579 4.597 1.00 93.12 73 ALA A N 1
ATOM 569 C CA . ALA A 1 73 ? -6.392 -7.885 3.874 1.00 93.12 73 ALA A CA 1
ATOM 570 C C . ALA A 1 73 ? -6.520 -6.406 4.286 1.00 93.12 73 ALA A C 1
ATOM 572 O O . ALA A 1 73 ? -6.695 -5.544 3.430 1.00 93.12 73 ALA A O 1
ATOM 573 N N . VAL A 1 74 ? -6.369 -6.107 5.582 1.00 93.94 74 VAL A N 1
ATOM 574 C CA . VAL A 1 74 ? -6.425 -4.733 6.107 1.00 93.94 74 VAL A CA 1
ATOM 575 C C . VAL A 1 74 ? -5.213 -3.916 5.658 1.00 93.94 74 VAL A C 1
ATOM 577 O O . VAL A 1 74 ? -5.367 -2.785 5.212 1.00 93.94 74 VAL A O 1
ATOM 580 N N . GLU A 1 75 ? -4.010 -4.485 5.739 1.00 94.50 75 GLU A N 1
ATOM 581 C CA . GLU A 1 75 ? -2.774 -3.831 5.294 1.00 94.50 75 GLU A CA 1
ATOM 582 C C . GLU A 1 75 ? -2.827 -3.487 3.802 1.00 94.50 75 GLU A C 1
ATOM 584 O O . GLU A 1 75 ? -2.496 -2.370 3.404 1.00 94.50 75 GLU A O 1
ATOM 589 N N . ARG A 1 76 ? -3.279 -4.445 2.984 1.00 91.81 76 ARG A N 1
ATOM 590 C CA . ARG A 1 76 ? -3.472 -4.265 1.546 1.00 91.81 76 ARG A CA 1
ATOM 591 C C . ARG A 1 76 ? -4.489 -3.167 1.272 1.00 91.81 76 ARG A C 1
ATOM 593 O O . ARG A 1 76 ? -4.160 -2.241 0.546 1.00 91.81 76 ARG A O 1
ATOM 600 N N . TYR A 1 77 ? -5.654 -3.216 1.916 1.00 93.75 77 TYR A N 1
ATOM 601 C CA . TYR A 1 77 ? -6.692 -2.197 1.760 1.00 93.75 77 TYR A CA 1
ATOM 602 C C . TYR A 1 77 ? -6.185 -0.788 2.093 1.00 93.75 77 TYR A C 1
ATOM 604 O O . TYR A 1 77 ? -6.460 0.155 1.355 1.00 93.75 77 TYR A O 1
ATOM 612 N N . VAL A 1 78 ? -5.413 -0.635 3.177 1.00 93.44 78 VAL A N 1
ATOM 613 C CA . VAL A 1 78 ? -4.810 0.656 3.547 1.00 93.44 78 VAL A CA 1
ATOM 614 C C . VAL A 1 78 ? -3.855 1.143 2.457 1.00 93.44 78 VAL A C 1
ATOM 616 O O . VAL A 1 78 ? -3.911 2.312 2.085 1.00 93.44 78 VAL A O 1
ATOM 619 N N . MET A 1 79 ? -2.997 0.269 1.925 1.00 90.94 79 MET A N 1
ATOM 620 C CA . MET A 1 79 ? -2.072 0.637 0.849 1.00 90.94 79 MET A CA 1
ATOM 621 C C . MET A 1 79 ? -2.818 0.988 -0.446 1.00 90.94 79 MET A C 1
ATOM 623 O O . MET A 1 79 ? -2.554 2.033 -1.029 1.00 90.94 79 MET A O 1
ATOM 627 N N . GLU A 1 80 ? -3.790 0.176 -0.851 1.00 89.94 80 GLU A N 1
ATOM 628 C CA . GLU A 1 80 ? -4.632 0.409 -2.032 1.00 89.94 80 GLU A CA 1
ATOM 629 C C . GLU A 1 80 ? -5.387 1.735 -1.941 1.00 89.94 80 GLU A C 1
ATOM 631 O O . GLU A 1 80 ? -5.301 2.578 -2.833 1.00 89.94 80 GLU A O 1
ATOM 636 N N . SER A 1 81 ? -6.017 1.993 -0.797 1.00 90.88 81 SER A N 1
ATOM 637 C CA . SER A 1 81 ? -6.754 3.233 -0.563 1.00 90.88 81 SER A CA 1
ATOM 638 C C . SER A 1 81 ? -5.863 4.478 -0.635 1.00 90.88 81 SER A C 1
ATOM 640 O O . SER A 1 81 ? -6.310 5.526 -1.095 1.00 90.88 81 SER A O 1
ATOM 642 N N . ILE A 1 82 ? -4.612 4.398 -0.164 1.00 88.88 82 ILE A N 1
ATOM 643 C CA . ILE A 1 82 ? -3.672 5.531 -0.181 1.00 88.88 82 ILE A CA 1
ATOM 644 C C . ILE A 1 82 ? -3.099 5.759 -1.586 1.00 88.88 82 ILE A C 1
ATOM 646 O O . ILE A 1 82 ? -2.931 6.912 -1.991 1.00 88.88 82 ILE A O 1
ATOM 650 N N . TYR A 1 83 ? -2.767 4.691 -2.314 1.00 85.00 83 TYR A N 1
ATOM 651 C CA . TYR A 1 83 ? -1.960 4.786 -3.533 1.00 85.00 83 TYR A CA 1
ATOM 652 C C . TYR A 1 83 ? -2.742 4.715 -4.837 1.00 85.00 83 TYR A C 1
ATOM 654 O O . TYR A 1 83 ? -2.315 5.368 -5.785 1.00 85.00 83 TYR A O 1
ATOM 662 N N . ASP A 1 84 ? -3.871 4.011 -4.870 1.00 85.81 84 ASP A N 1
ATOM 663 C CA . ASP A 1 84 ? -4.773 4.031 -6.025 1.00 85.81 84 ASP A CA 1
ATOM 664 C C . ASP A 1 84 ? -5.863 5.068 -5.860 1.00 85.81 84 ASP A C 1
ATOM 666 O O . ASP A 1 84 ? -6.101 5.896 -6.735 1.00 85.81 84 ASP A O 1
ATOM 670 N N . GLU A 1 85 ? -6.548 5.018 -4.721 1.00 87.06 85 GLU A N 1
ATOM 671 C CA . GLU A 1 85 ? -7.732 5.848 -4.514 1.00 87.06 85 GLU A CA 1
ATOM 672 C C . GLU A 1 85 ? -7.389 7.236 -3.953 1.00 87.06 85 GLU A C 1
ATOM 674 O O . GLU A 1 85 ? -8.269 8.091 -3.853 1.00 87.06 85 GLU A O 1
ATOM 679 N N . HIS A 1 86 ? -6.125 7.470 -3.574 1.00 85.06 86 HIS A N 1
ATOM 680 C CA . HIS A 1 86 ? -5.630 8.722 -2.987 1.00 85.06 86 HIS A CA 1
ATOM 681 C C . HIS A 1 86 ? -6.464 9.227 -1.795 1.00 85.06 86 HIS A C 1
ATOM 683 O O . HIS A 1 86 ? -6.656 10.429 -1.589 1.00 85.06 86 HIS A O 1
ATOM 689 N N . ARG A 1 87 ? -6.973 8.296 -0.983 1.00 91.50 87 ARG A N 1
ATOM 690 C CA . ARG A 1 87 ? -7.818 8.590 0.176 1.00 91.50 87 ARG A CA 1
ATOM 691 C C . ARG A 1 87 ? -7.002 9.045 1.380 1.00 91.50 87 ARG A C 1
ATOM 693 O O . ARG A 1 87 ? -5.871 8.624 1.609 1.00 91.50 87 ARG A O 1
ATOM 700 N N . THR A 1 88 ? -7.626 9.880 2.210 1.00 93.44 88 THR A N 1
ATOM 701 C CA . THR A 1 88 ? -7.017 10.358 3.460 1.00 93.44 88 THR A CA 1
ATOM 702 C C . THR A 1 88 ? -7.064 9.294 4.557 1.00 93.44 88 THR A C 1
ATOM 704 O O . THR A 1 88 ? -8.004 8.497 4.623 1.00 93.44 88 THR A O 1
ATOM 707 N N . LEU A 1 89 ? -6.103 9.334 5.486 1.00 91.94 89 LEU A N 1
ATOM 708 C CA . LEU A 1 89 ? -6.053 8.417 6.632 1.00 91.94 89 LEU A CA 1
ATOM 709 C C . LEU A 1 89 ? -7.317 8.482 7.498 1.00 91.94 89 LEU A C 1
ATOM 711 O O . LEU A 1 89 ? -7.749 7.464 8.036 1.00 91.94 89 LEU A O 1
ATOM 715 N N . ARG A 1 90 ? -7.937 9.663 7.608 1.00 94.44 90 ARG A N 1
ATOM 716 C CA . ARG A 1 90 ? -9.203 9.848 8.322 1.00 94.44 90 ARG A CA 1
ATOM 717 C C . ARG A 1 90 ? -10.346 9.077 7.664 1.00 94.44 90 ARG A C 1
ATOM 719 O O . ARG A 1 90 ? -11.110 8.428 8.371 1.00 94.44 90 ARG A O 1
ATOM 726 N N . THR A 1 91 ? -10.468 9.148 6.339 1.00 94.25 91 THR A N 1
ATOM 727 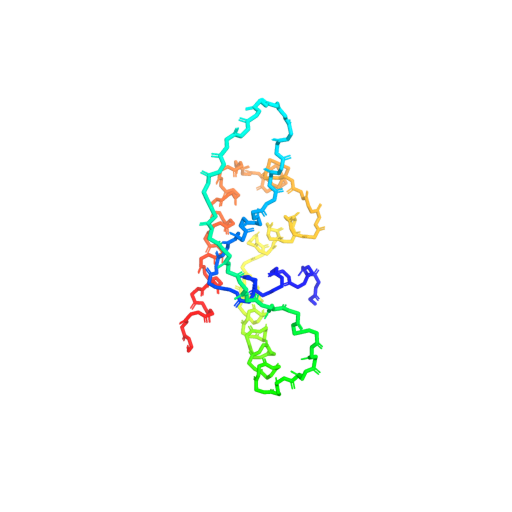C CA . THR A 1 91 ? -11.511 8.424 5.594 1.00 94.25 91 THR A CA 1
ATOM 728 C C . THR A 1 91 ? -11.309 6.917 5.720 1.00 94.25 91 THR A C 1
ATOM 730 O O . THR A 1 91 ? -12.241 6.201 6.065 1.00 94.25 91 THR A O 1
ATOM 733 N N . ILE A 1 92 ? -10.069 6.456 5.540 1.00 94.81 92 ILE A N 1
ATOM 734 C CA . ILE A 1 92 ? -9.699 5.040 5.668 1.00 94.81 92 ILE A CA 1
ATOM 735 C C . ILE A 1 92 ? -9.965 4.534 7.092 1.00 94.81 92 ILE A C 1
ATOM 737 O O . ILE A 1 92 ? -10.519 3.454 7.278 1.00 94.81 92 ILE A O 1
ATOM 741 N N . GLY A 1 93 ? -9.610 5.327 8.107 1.00 94.69 93 GLY A N 1
ATOM 742 C CA . GLY A 1 93 ? -9.894 5.013 9.505 1.00 94.69 93 GLY A CA 1
ATOM 743 C C . GLY A 1 93 ? -11.394 4.917 9.781 1.00 94.69 93 GLY A C 1
ATOM 744 O O . GLY A 1 93 ? -11.822 4.005 10.481 1.00 94.69 93 GLY A O 1
ATOM 745 N N . GLY A 1 94 ? -12.196 5.794 9.171 1.00 95.94 94 GLY A N 1
ATOM 746 C CA . GLY A 1 94 ? -13.657 5.731 9.222 1.00 95.94 94 GLY A CA 1
ATOM 747 C C . GLY A 1 94 ? -14.220 4.421 8.668 1.00 95.94 94 GLY A C 1
ATOM 748 O O . GLY A 1 94 ? -15.037 3.792 9.336 1.00 95.94 94 GLY A O 1
ATOM 749 N N . ASP A 1 95 ? -13.738 3.977 7.505 1.00 95.06 95 ASP A N 1
ATOM 750 C CA . ASP A 1 95 ? -14.193 2.729 6.873 1.00 95.06 95 ASP A CA 1
ATOM 751 C C . ASP A 1 95 ? -13.782 1.482 7.671 1.00 95.06 95 ASP A C 1
ATOM 753 O O . ASP A 1 95 ? -14.531 0.511 7.757 1.00 95.06 95 ASP A O 1
ATOM 757 N N . LEU A 1 96 ? -12.597 1.517 8.287 1.00 93.62 96 LEU A N 1
ATOM 758 C CA . LEU A 1 96 ? -12.059 0.424 9.101 1.00 93.62 96 LEU A CA 1
ATOM 759 C C . LEU A 1 96 ? -12.512 0.469 10.572 1.00 93.62 96 LEU A C 1
ATOM 761 O O . LEU A 1 96 ? -12.207 -0.449 11.332 1.00 93.62 96 LEU A O 1
ATOM 765 N N . GLY A 1 97 ? -13.203 1.529 11.000 1.00 95.69 97 GLY A N 1
ATOM 766 C CA . GLY A 1 97 ? -13.605 1.732 12.394 1.00 95.69 97 GLY A CA 1
ATOM 767 C C . GLY A 1 97 ? -12.437 1.968 13.363 1.00 95.69 97 GLY A C 1
ATOM 768 O O . GLY A 1 97 ? -12.546 1.655 14.549 1.00 95.69 97 GLY A O 1
ATOM 769 N N . VAL A 1 98 ? -11.310 2.501 12.883 1.00 95.81 98 VAL A N 1
ATOM 770 C CA . VAL A 1 98 ? -10.101 2.774 13.679 1.00 95.81 98 VAL A CA 1
ATOM 771 C C . VAL A 1 98 ? -9.706 4.251 13.621 1.00 95.81 98 VAL A C 1
ATOM 773 O O . VAL A 1 98 ? -10.159 5.012 12.769 1.00 95.81 98 VAL A O 1
ATOM 776 N N . SER A 1 99 ? -8.832 4.685 14.532 1.00 97.00 99 SER A N 1
ATOM 777 C CA . SER A 1 99 ? -8.295 6.047 14.489 1.00 97.00 99 SER A CA 1
ATOM 778 C C . SER A 1 99 ? -7.333 6.240 13.313 1.00 97.0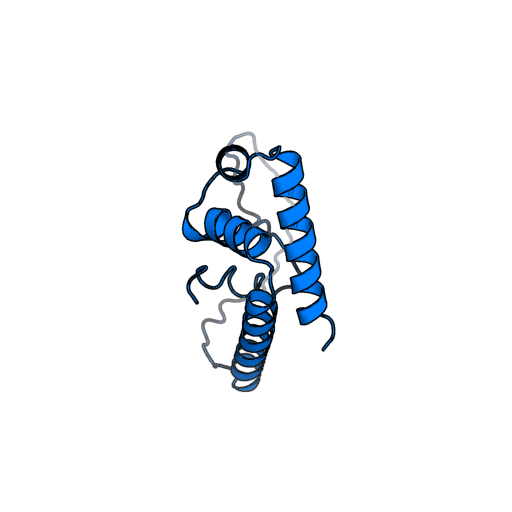0 99 SER A C 1
ATOM 780 O O . SER A 1 99 ? -6.646 5.311 12.890 1.00 97.00 99 SER A O 1
ATOM 782 N N . GLU A 1 100 ? -7.203 7.478 12.839 1.00 95.69 100 GLU A N 1
ATOM 783 C CA . GLU A 1 100 ? -6.195 7.860 11.838 1.00 95.69 100 GLU A CA 1
ATOM 784 C C . GLU A 1 100 ? -4.772 7.457 12.262 1.00 95.69 100 GLU A C 1
ATOM 786 O O . GLU A 1 100 ? -3.994 6.949 11.454 1.00 95.69 100 GLU A O 1
ATOM 791 N N . SER A 1 101 ? -4.445 7.607 13.551 1.00 95.50 101 SER A N 1
ATOM 792 C CA . SER A 1 101 ? -3.148 7.189 14.092 1.00 95.50 101 SER A CA 1
ATOM 793 C C . SER A 1 101 ? -2.907 5.690 13.899 1.00 95.50 101 SER A C 1
ATOM 795 O O . SER A 1 101 ? -1.801 5.293 13.534 1.00 95.50 101 SER A O 1
ATOM 797 N N . ARG A 1 102 ? -3.943 4.856 14.062 1.00 95.94 102 ARG A N 1
ATOM 798 C CA . ARG A 1 102 ? -3.833 3.416 13.818 1.00 95.94 102 ARG A CA 1
ATOM 799 C C . ARG A 1 102 ? -3.564 3.114 12.344 1.00 95.94 102 ARG A C 1
ATOM 801 O O . ARG A 1 102 ? -2.729 2.263 12.059 1.00 95.94 102 ARG A O 1
ATOM 808 N N . VAL A 1 103 ? -4.207 3.829 11.420 1.00 94.50 103 VAL A N 1
ATOM 809 C CA . VAL A 1 103 ? -3.948 3.684 9.974 1.00 94.50 103 VAL A CA 1
ATOM 810 C C . VAL A 1 103 ? -2.510 4.086 9.631 1.00 94.50 103 VAL A C 1
ATOM 812 O O . VAL A 1 103 ? -1.831 3.363 8.907 1.00 94.50 103 VAL A O 1
ATOM 815 N N . SER A 1 104 ? -2.008 5.185 10.202 1.00 93.12 104 SER A N 1
ATOM 816 C CA . SER A 1 104 ? -0.615 5.632 10.021 1.00 93.12 104 SER A CA 1
ATOM 817 C C . SER A 1 104 ? 0.411 4.606 10.527 1.00 93.12 104 SER A C 1
ATOM 819 O O . SER A 1 104 ? 1.434 4.358 9.880 1.00 93.12 104 SER A O 1
ATOM 821 N N . GLN A 1 105 ? 0.122 3.956 11.659 1.00 95.31 105 GLN A N 1
ATOM 822 C CA . GLN A 1 105 ? 0.948 2.869 12.190 1.00 95.31 105 GLN A CA 1
ATOM 823 C C . GLN A 1 105 ? 0.957 1.663 11.250 1.00 95.31 105 GLN A C 1
ATOM 825 O O . GLN A 1 105 ? 2.036 1.222 10.867 1.00 95.31 105 GLN A O 1
ATOM 830 N N . ILE A 1 106 ? -0.220 1.191 10.819 1.00 93.81 106 ILE A N 1
ATOM 831 C CA . ILE A 1 106 ? -0.345 0.083 9.856 1.00 93.81 106 ILE A CA 1
ATOM 832 C C . ILE A 1 106 ? 0.454 0.402 8.590 1.00 93.81 106 ILE A C 1
ATOM 834 O O . ILE A 1 106 ? 1.259 -0.407 8.137 1.00 93.81 106 ILE A O 1
ATOM 838 N N . HIS A 1 107 ? 0.300 1.613 8.053 1.00 92.25 107 HIS A N 1
ATOM 839 C CA . HIS A 1 107 ? 1.054 2.059 6.889 1.00 92.25 107 HIS A CA 1
ATOM 840 C C . HIS A 1 107 ? 2.575 1.972 7.116 1.00 92.25 107 HIS A C 1
ATOM 842 O O . HIS A 1 107 ? 3.299 1.384 6.310 1.00 92.25 107 HIS A O 1
ATOM 848 N N . SER A 1 108 ? 3.064 2.501 8.239 1.00 90.38 108 SER A N 1
ATOM 849 C CA . SER A 1 108 ? 4.494 2.509 8.576 1.00 90.38 108 SER A CA 1
ATOM 850 C C . SER A 1 108 ? 5.063 1.099 8.777 1.00 90.38 108 SER A C 1
ATOM 852 O O . SER A 1 108 ? 6.157 0.798 8.291 1.00 90.38 108 SER A O 1
ATOM 854 N N . GLU A 1 109 ? 4.317 0.222 9.452 1.00 93.06 109 GLU A N 1
ATOM 855 C CA . GLU A 1 109 ? 4.671 -1.184 9.678 1.00 93.06 109 GLU A CA 1
ATOM 856 C C . GLU A 1 109 ? 4.795 -1.944 8.352 1.00 93.06 109 GLU A C 1
ATOM 858 O O . GLU A 1 109 ? 5.805 -2.610 8.099 1.00 93.06 109 GLU A O 1
ATOM 863 N N . VAL A 1 110 ? 3.814 -1.784 7.461 1.00 91.31 110 VAL A N 1
ATOM 864 C CA . VAL A 1 110 ? 3.819 -2.411 6.135 1.00 91.31 110 VAL A CA 1
ATOM 865 C C . VAL A 1 110 ? 4.996 -1.908 5.304 1.00 91.31 110 VAL A C 1
ATOM 867 O O . VAL A 1 110 ? 5.729 -2.709 4.723 1.00 91.31 110 VAL A O 1
ATOM 870 N N . VAL A 1 111 ? 5.240 -0.596 5.277 1.00 88.44 111 VAL A N 1
ATOM 871 C CA . VAL A 1 111 ? 6.376 -0.015 4.547 1.00 88.44 111 VAL A CA 1
ATOM 872 C C . VAL A 1 111 ? 7.709 -0.557 5.071 1.00 88.44 111 VAL A C 1
ATOM 874 O O . VAL A 1 111 ? 8.575 -0.922 4.272 1.00 88.44 111 VAL A O 1
ATOM 877 N N . ALA A 1 112 ? 7.893 -0.652 6.389 1.00 88.31 112 ALA A N 1
ATOM 878 C CA . ALA A 1 112 ? 9.101 -1.227 6.980 1.00 88.31 112 ALA A CA 1
ATOM 879 C C . ALA A 1 112 ? 9.279 -2.704 6.591 1.00 88.31 112 ALA A C 1
ATOM 881 O O . ALA A 1 112 ? 10.367 -3.112 6.173 1.00 88.31 112 ALA A O 1
ATOM 882 N N . LYS A 1 113 ? 8.196 -3.488 6.645 1.00 88.56 113 LYS A N 1
ATOM 883 C CA . LYS A 1 113 ? 8.167 -4.899 6.235 1.00 88.56 113 LYS A CA 1
ATOM 884 C C . LYS A 1 113 ? 8.602 -5.081 4.781 1.00 88.56 113 LYS A C 1
ATOM 886 O O . LYS A 1 113 ? 9.440 -5.935 4.493 1.00 88.56 113 LYS A O 1
ATOM 891 N N . LEU A 1 114 ? 8.094 -4.249 3.873 1.00 86.88 114 LEU A N 1
ATOM 892 C CA . LEU A 1 114 ? 8.453 -4.289 2.453 1.00 86.88 114 LEU A CA 1
ATOM 893 C C . LEU A 1 114 ? 9.907 -3.849 2.206 1.00 86.88 114 LEU A C 1
ATOM 895 O O . LEU A 1 114 ? 10.606 -4.469 1.406 1.00 86.88 114 LEU A O 1
ATOM 899 N N . LYS A 1 115 ? 1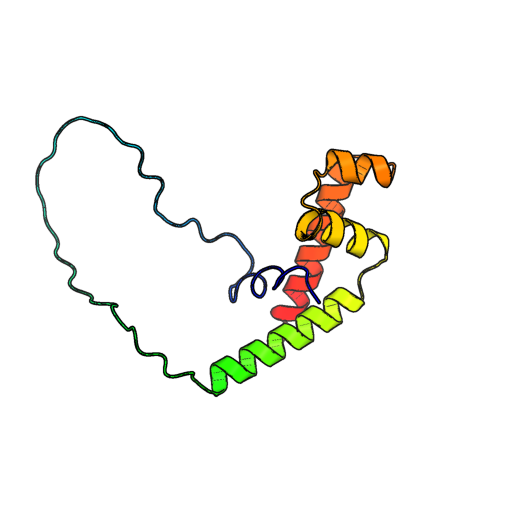0.404 -2.835 2.929 1.00 83.38 115 LYS A N 1
ATOM 900 C CA . LYS A 1 115 ? 11.807 -2.386 2.836 1.00 83.38 115 LYS A CA 1
ATOM 901 C C . LYS A 1 115 ? 12.797 -3.477 3.239 1.00 83.38 115 LYS A C 1
ATOM 903 O O . LYS A 1 115 ? 13.775 -3.688 2.528 1.00 83.38 115 LYS A O 1
ATOM 908 N N . MET A 1 116 ? 12.533 -4.205 4.325 1.00 85.56 116 MET A N 1
ATOM 909 C CA . MET A 1 116 ? 13.410 -5.299 4.767 1.00 85.56 116 MET A CA 1
ATOM 910 C C . MET A 1 116 ? 13.553 -6.401 3.709 1.00 85.56 116 MET A C 1
ATOM 912 O O . MET A 1 116 ? 14.630 -6.969 3.545 1.00 85.56 116 MET A O 1
ATOM 916 N N . ARG A 1 117 ? 12.485 -6.679 2.948 1.00 84.12 117 ARG A N 1
ATOM 917 C CA . ARG A 1 117 ? 12.505 -7.660 1.849 1.00 84.12 117 ARG A CA 1
ATOM 918 C C . ARG A 1 117 ? 13.370 -7.215 0.670 1.00 84.12 117 ARG A C 1
ATOM 920 O O . ARG A 1 117 ? 13.889 -8.064 -0.041 1.00 84.12 117 ARG A O 1
ATOM 927 N N . LEU A 1 118 ? 13.527 -5.907 0.475 1.00 77.88 118 LEU A N 1
ATOM 928 C CA . LEU A 1 118 ? 14.389 -5.337 -0.558 1.00 77.88 118 LEU A CA 1
ATOM 929 C C . LEU A 1 118 ? 15.864 -5.266 -0.150 1.00 77.88 118 LEU A C 1
ATOM 931 O O . LEU A 1 118 ? 16.721 -5.370 -1.020 1.00 77.88 118 LEU A O 1
ATOM 935 N N . SER A 1 119 ? 16.161 -5.034 1.133 1.00 71.25 119 SER A N 1
ATOM 936 C CA . SER A 1 119 ? 17.536 -4.881 1.635 1.00 71.25 119 SER A CA 1
ATOM 937 C C . SER A 1 119 ? 18.198 -6.195 2.052 1.00 71.25 119 SER A C 1
ATOM 939 O O . SER A 1 119 ? 19.404 -6.224 2.257 1.00 71.25 119 SER A O 1
ATOM 941 N N . GLY A 1 120 ? 17.418 -7.259 2.251 1.00 61.88 120 GLY A N 1
ATOM 942 C CA . GLY A 1 120 ? 17.894 -8.571 2.694 1.00 61.88 120 GLY A CA 1
ATOM 943 C C . GLY A 1 120 ? 18.306 -9.526 1.569 1.00 61.88 120 GLY A C 1
ATOM 944 O O . GLY A 1 120 ? 18.190 -10.734 1.770 1.00 61.88 120 GLY A O 1
ATOM 945 N N . SER A 1 121 ? 18.727 -9.013 0.406 1.00 46.41 121 SER A N 1
ATOM 946 C CA . SER A 1 121 ? 19.218 -9.815 -0.725 1.00 46.41 121 SER A CA 1
ATOM 947 C C . SER A 1 121 ? 20.614 -9.406 -1.162 1.00 46.41 121 SER A C 1
ATOM 949 O O . SER A 1 121 ? 20.965 -8.218 -1.001 1.00 46.41 121 SER A O 1
#

Foldseek 3Di:
DPLPCVAVLCVVDLHDDDPDPPPPDDDDDDDDDDDDDDDDDPPPPDPPPPVVVVVVSVVSVVLLVVLLVPDDPLLNQLSCCCRVVVDQLCVSCVVVVHDSVVSVVSPVVSSVSSSCSNVVD

Secondary structure (DSSP, 8-state):
--STTTTTTTTTTTSS----S-----------------------------HHHHHHHHHHHHHHHHHHHTS-HHHHHHHHHHHTS---HHHHHHHHTS-HHHHHHHHHHHHHHHHHHHH--

Radius of gyration: 20.4 Å; chains: 1; bounding box: 47×54×38 Å